Protein AF-A0A3D1CEM0-F1 (afdb_monomer_lite)

pLDDT: mean 71.44, std 11.58, range [39.0, 89.5]

Foldseek 3Di:
DFDWDADPPPRDIDGLQDQADPPPRHGRPPDDCVVVVVVVVVVVVVVVVVVVVVVVVVVVVVVVVVVVVVVVVVVVVVVVVVVVCVVVVHDDD

Radius of gyration: 33.13 Å; chains: 1; bounding box: 58×23×89 Å

Sequence (93 aa):
MAKLVKCRNCEYQVARTANNCVQCHTKNPGLTTTDHFINTLCFAALLLGLMLLYKISFNDQLIQIADVEAAGFEKQYQRQTLIENAEGGWVGQ

Structure (mmCIF, N/CA/C/O backbone):
data_AF-A0A3D1CEM0-F1
#
_entry.id   AF-A0A3D1CEM0-F1
#
loop_
_atom_site.group_PDB
_atom_site.id
_atom_site.type_symbol
_atom_site.label_atom_id
_atom_site.label_alt_id
_atom_site.label_comp_id
_atom_site.label_asym_id
_atom_site.label_entity_id
_atom_site.label_seq_id
_atom_site.pdbx_PDB_ins_code
_atom_site.Cartn_x
_atom_site.Cartn_y
_atom_site.Cartn_z
_atom_site.occupancy
_atom_site.B_iso_or_equiv
_atom_site.auth_seq_id
_atom_site.auth_comp_id
_atom_site.auth_asym_id
_atom_site.auth_atom_id
_atom_site.pdbx_PDB_model_num
ATOM 1 N N . MET A 1 1 ? 11.164 14.315 -12.091 1.00 44.22 1 MET A N 1
ATOM 2 C CA . MET A 1 1 ? 11.287 14.266 -13.567 1.00 44.22 1 MET A CA 1
ATOM 3 C C . MET A 1 1 ? 11.606 12.837 -13.981 1.00 44.22 1 MET A C 1
ATOM 5 O O . MET A 1 1 ? 12.598 12.294 -13.507 1.00 44.22 1 MET A O 1
ATOM 9 N N . ALA A 1 2 ? 10.751 12.196 -14.779 1.00 58.28 2 ALA A N 1
ATOM 10 C CA . ALA A 1 2 ? 10.989 10.826 -15.236 1.00 58.28 2 ALA A CA 1
ATOM 11 C C . ALA A 1 2 ? 12.147 10.805 -16.251 1.00 58.28 2 ALA A C 1
ATOM 13 O O . ALA A 1 2 ? 12.129 11.557 -17.221 1.00 58.28 2 ALA A O 1
ATOM 14 N N . LYS A 1 3 ? 13.169 9.970 -16.022 1.00 74.25 3 LYS A N 1
ATOM 15 C CA . LYS A 1 3 ? 14.286 9.806 -16.968 1.00 74.25 3 LYS A CA 1
ATOM 16 C C . LYS A 1 3 ? 13.800 9.015 -18.190 1.00 74.25 3 LYS A C 1
ATOM 18 O O . LYS A 1 3 ? 13.349 7.877 -18.040 1.00 74.25 3 LYS A O 1
ATOM 23 N N . LEU A 1 4 ? 13.891 9.617 -19.375 1.00 83.06 4 LEU A N 1
ATOM 24 C CA . LEU A 1 4 ? 13.576 8.983 -20.659 1.00 83.06 4 LEU A CA 1
ATOM 25 C C . LEU A 1 4 ? 14.824 8.299 -21.238 1.00 83.06 4 LEU A C 1
ATOM 27 O O . LEU A 1 4 ? 15.942 8.782 -21.061 1.00 83.06 4 LEU A O 1
ATOM 31 N N . VAL A 1 5 ? 14.634 7.175 -21.925 1.00 81.69 5 VAL A N 1
ATOM 32 C CA . VAL A 1 5 ? 15.672 6.408 -22.632 1.00 81.69 5 VAL A CA 1
ATOM 33 C C . VAL A 1 5 ? 15.211 6.113 -24.059 1.00 81.69 5 VAL A C 1
ATOM 35 O O . VAL A 1 5 ? 14.018 5.948 -24.304 1.00 81.69 5 VAL A O 1
ATOM 38 N N . LYS A 1 6 ? 16.139 6.044 -25.019 1.00 85.38 6 LYS A N 1
ATOM 39 C CA . LYS A 1 6 ? 15.815 5.660 -26.402 1.00 85.38 6 LYS A CA 1
ATOM 40 C C . LYS A 1 6 ? 15.744 4.141 -26.539 1.00 85.38 6 LYS A C 1
ATOM 42 O O . LYS A 1 6 ? 16.640 3.429 -26.087 1.00 85.38 6 LYS A O 1
ATOM 47 N N . CYS A 1 7 ? 14.699 3.645 -27.193 1.00 82.88 7 CYS A N 1
ATOM 48 C CA . CYS A 1 7 ? 14.599 2.244 -27.576 1.00 82.88 7 CYS A CA 1
ATOM 49 C C . CYS A 1 7 ? 15.670 1.912 -28.622 1.00 82.88 7 CYS A C 1
ATOM 51 O O . CYS A 1 7 ? 15.778 2.597 -29.631 1.00 82.88 7 CYS A O 1
ATOM 53 N N . ARG A 1 8 ? 16.432 0.833 -28.428 1.00 82.94 8 ARG A N 1
ATOM 54 C CA . ARG A 1 8 ? 17.497 0.440 -29.367 1.00 82.94 8 ARG A CA 1
ATOM 55 C C . ARG A 1 8 ? 16.975 -0.020 -30.735 1.00 82.94 8 ARG A C 1
ATOM 57 O O . ARG A 1 8 ? 17.718 0.026 -31.701 1.00 82.94 8 ARG A O 1
ATOM 64 N N . ASN A 1 9 ? 15.727 -0.486 -30.799 1.00 84.94 9 ASN A N 1
ATOM 65 C CA . ASN A 1 9 ? 15.169 -1.110 -31.999 1.00 84.94 9 ASN A CA 1
ATOM 66 C C . ASN A 1 9 ? 14.437 -0.110 -32.908 1.00 84.94 9 ASN A C 1
ATOM 68 O O . ASN A 1 9 ? 14.524 -0.200 -34.123 1.00 84.94 9 ASN A O 1
ATOM 72 N N . CYS A 1 10 ? 13.714 0.843 -32.313 1.00 88.12 10 CYS A N 1
ATOM 73 C CA . CYS A 1 10 ? 12.907 1.819 -33.051 1.00 88.12 10 CYS A CA 1
ATOM 74 C C . CYS A 1 10 ? 13.227 3.282 -32.699 1.00 88.12 10 CYS A C 1
ATOM 76 O O . CYS A 1 10 ? 12.466 4.172 -33.058 1.00 88.12 10 CYS A O 1
ATOM 78 N N . GLU A 1 11 ? 14.306 3.529 -31.943 1.00 88.50 11 GLU A N 1
ATOM 79 C CA . GLU A 1 11 ? 14.828 4.846 -31.514 1.00 88.50 11 GLU A CA 1
ATOM 80 C C . GLU A 1 11 ? 13.864 5.760 -30.737 1.00 88.50 11 GLU A C 1
ATOM 82 O O . GLU A 1 11 ? 14.246 6.837 -30.272 1.00 88.50 11 GLU A O 1
ATOM 87 N N . TYR A 1 12 ? 12.634 5.302 -30.519 1.00 87.06 12 TYR A N 1
ATOM 88 C CA . TYR A 1 12 ? 11.590 6.024 -29.814 1.00 87.06 12 TYR A CA 1
ATOM 89 C C . TYR A 1 12 ? 11.958 6.264 -28.344 1.00 87.06 12 TYR A C 1
ATOM 91 O O . TYR A 1 12 ? 12.510 5.382 -27.677 1.00 87.06 12 TYR A O 1
ATOM 99 N N . GLN A 1 13 ? 11.644 7.452 -27.824 1.00 86.25 13 GLN A N 1
ATOM 100 C CA . GLN A 1 13 ? 11.894 7.792 -26.423 1.00 86.25 13 GLN A CA 1
ATOM 101 C C . GLN A 1 13 ? 10.812 7.194 -25.525 1.00 86.25 13 GLN A C 1
ATOM 103 O O . GLN A 1 13 ? 9.625 7.461 -25.690 1.00 86.25 13 GLN A O 1
ATOM 108 N N . VAL A 1 14 ? 11.227 6.398 -24.547 1.00 85.00 14 VAL A N 1
ATOM 109 C CA . VAL A 1 14 ? 10.344 5.732 -23.587 1.00 85.00 14 VAL A CA 1
ATOM 110 C C . VAL A 1 14 ? 10.808 5.998 -22.163 1.00 85.00 14 VAL A C 1
ATOM 112 O O . VAL A 1 14 ? 11.979 6.282 -21.917 1.00 85.00 14 VAL A O 1
ATOM 115 N N . ALA A 1 15 ? 9.896 5.915 -21.196 1.00 82.19 15 ALA A N 1
ATOM 116 C CA . ALA A 1 15 ? 10.274 5.988 -19.790 1.00 82.19 15 ALA A CA 1
ATOM 117 C C . ALA A 1 15 ? 11.237 4.843 -19.444 1.00 82.19 15 ALA A C 1
ATOM 119 O O . ALA A 1 15 ? 11.012 3.702 -19.846 1.00 82.19 15 ALA A O 1
ATOM 120 N N . ARG A 1 16 ? 12.289 5.123 -18.663 1.00 76.19 16 ARG A N 1
ATOM 121 C CA . ARG A 1 16 ? 13.264 4.098 -18.243 1.00 76.19 16 ARG A CA 1
ATOM 122 C C . ARG A 1 16 ? 12.612 2.915 -17.518 1.00 76.19 16 ARG A C 1
ATOM 124 O O . ARG A 1 16 ? 13.130 1.809 -17.597 1.00 76.19 16 ARG A O 1
ATOM 131 N N . THR A 1 17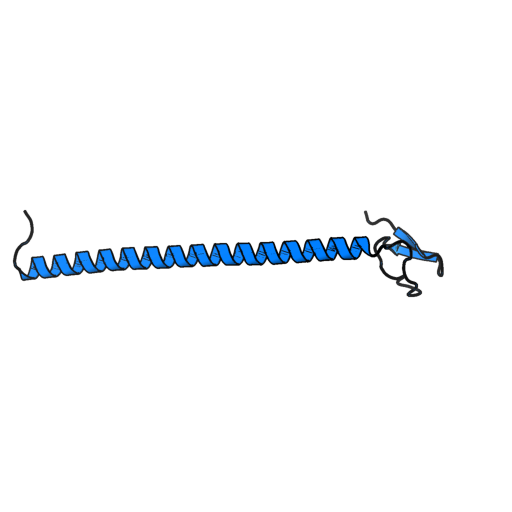 ? 11.487 3.159 -16.849 1.00 75.62 17 THR A N 1
ATOM 132 C CA . THR A 1 17 ? 10.692 2.172 -16.107 1.00 75.62 17 THR A CA 1
ATOM 133 C C . THR A 1 17 ? 9.688 1.400 -16.970 1.00 75.62 17 THR A C 1
ATOM 135 O O . THR A 1 17 ? 9.004 0.518 -16.461 1.00 75.62 17 THR A O 1
ATOM 138 N N . ALA A 1 18 ? 9.556 1.715 -18.263 1.00 76.50 18 ALA A N 1
ATOM 139 C CA . ALA A 1 18 ? 8.631 1.011 -19.142 1.00 76.50 18 ALA A CA 1
ATOM 140 C C . ALA A 1 18 ? 9.119 -0.423 -19.404 1.00 76.50 18 ALA A C 1
ATOM 142 O O . ALA A 1 18 ? 10.270 -0.631 -19.794 1.00 76.50 18 ALA A O 1
ATOM 143 N N . ASN A 1 19 ? 8.225 -1.405 -19.229 1.00 79.75 19 ASN A N 1
ATOM 144 C CA . ASN A 1 19 ? 8.501 -2.820 -19.508 1.00 79.75 19 ASN A CA 1
ATOM 145 C C . ASN A 1 19 ? 8.809 -3.063 -20.992 1.00 79.75 19 ASN A C 1
ATOM 147 O O . ASN A 1 19 ? 9.737 -3.799 -21.319 1.00 79.75 19 ASN A O 1
ATOM 151 N N . ASN A 1 20 ? 8.036 -2.431 -21.878 1.00 84.31 20 ASN A N 1
ATOM 152 C CA . ASN A 1 20 ? 8.133 -2.573 -23.327 1.00 84.31 20 ASN A CA 1
ATOM 153 C C . ASN A 1 20 ? 8.142 -1.191 -23.984 1.00 84.31 20 ASN A C 1
ATOM 155 O O . ASN A 1 20 ? 7.581 -0.231 -23.451 1.00 84.31 20 ASN A O 1
ATOM 159 N N . CYS A 1 21 ? 8.741 -1.097 -25.168 1.00 85.88 21 CYS A N 1
ATOM 160 C CA . CYS A 1 21 ? 8.633 0.101 -25.985 1.00 85.88 21 CYS A CA 1
ATOM 161 C C . CYS A 1 21 ? 7.187 0.297 -26.465 1.00 85.88 21 CYS A C 1
ATOM 163 O O . CYS A 1 21 ? 6.597 -0.637 -26.998 1.00 85.88 21 CYS A O 1
ATOM 165 N N . VAL A 1 22 ? 6.627 1.501 -26.330 1.00 85.69 22 VAL A N 1
ATOM 166 C CA . VAL A 1 22 ? 5.246 1.786 -26.766 1.00 85.69 22 VAL A CA 1
ATOM 167 C C . VAL A 1 22 ? 5.071 1.683 -28.285 1.00 85.69 22 VAL A C 1
ATOM 169 O O . VAL A 1 22 ? 4.002 1.310 -28.746 1.00 85.69 22 VAL A O 1
ATOM 172 N N . GLN A 1 23 ? 6.130 1.966 -29.050 1.00 86.81 23 GLN A N 1
ATOM 173 C CA . GLN A 1 23 ? 6.064 2.020 -30.511 1.00 86.81 23 GLN A CA 1
ATOM 174 C C . GLN A 1 23 ? 6.296 0.658 -31.173 1.00 86.81 23 GLN A C 1
ATOM 176 O O . GLN A 1 23 ? 5.637 0.318 -32.146 1.00 86.81 23 GLN A O 1
ATOM 181 N N . CYS A 1 24 ? 7.267 -0.111 -30.675 1.00 88.38 24 CYS A N 1
ATOM 182 C CA . CYS A 1 24 ? 7.697 -1.363 -31.306 1.00 88.38 24 CYS A CA 1
ATOM 183 C C . CYS A 1 24 ? 7.543 -2.596 -30.404 1.00 88.38 24 CYS A C 1
ATOM 185 O O . CYS A 1 24 ? 8.040 -3.667 -30.744 1.00 88.38 24 CYS A O 1
ATOM 187 N N . HIS A 1 25 ? 6.921 -2.444 -29.227 1.00 86.19 25 HIS A N 1
ATOM 188 C CA . HIS A 1 25 ? 6.669 -3.493 -28.226 1.00 86.19 25 HIS A CA 1
ATOM 189 C C . HIS A 1 25 ? 7.895 -4.314 -27.789 1.00 86.19 25 HIS A C 1
ATOM 191 O O . HIS A 1 25 ? 7.767 -5.292 -27.056 1.00 86.19 25 HIS A O 1
ATOM 197 N N . THR A 1 26 ? 9.103 -3.895 -28.176 1.00 84.38 26 THR A N 1
ATOM 198 C CA . THR A 1 26 ? 10.353 -4.554 -27.799 1.00 84.38 26 THR A CA 1
ATOM 199 C C . THR A 1 26 ? 10.571 -4.424 -26.294 1.00 84.38 26 THR A C 1
ATOM 201 O O . THR A 1 26 ? 10.442 -3.329 -25.737 1.00 84.38 26 THR A O 1
ATOM 204 N N . LYS A 1 27 ? 10.905 -5.541 -25.642 1.00 79.88 27 LYS A N 1
ATOM 205 C CA . LYS A 1 27 ? 11.125 -5.612 -24.194 1.00 79.88 27 LYS A CA 1
ATOM 206 C C . LYS A 1 27 ? 12.333 -4.772 -23.782 1.00 79.88 27 LYS A C 1
ATOM 208 O O . LYS A 1 27 ? 13.361 -4.784 -24.458 1.00 79.88 27 LYS A O 1
ATOM 213 N N . ASN A 1 28 ? 12.214 -4.049 -22.673 1.00 78.00 28 ASN A N 1
ATOM 214 C CA . ASN A 1 28 ? 13.295 -3.246 -22.117 1.00 78.00 28 ASN A CA 1
ATOM 215 C C . ASN A 1 28 ? 14.338 -4.165 -21.449 1.00 78.00 28 ASN A C 1
ATOM 217 O O . ASN A 1 28 ? 14.024 -4.798 -20.441 1.00 78.00 28 ASN A O 1
ATOM 221 N N . PRO A 1 29 ? 15.574 -4.250 -21.978 1.00 69.44 29 PRO A N 1
ATOM 222 C CA . PRO A 1 29 ? 16.598 -5.147 -21.445 1.00 69.44 29 PRO A CA 1
ATOM 223 C C . PRO A 1 29 ? 17.197 -4.655 -20.120 1.00 69.44 29 PRO A C 1
ATOM 225 O O . PRO A 1 29 ? 17.851 -5.425 -19.427 1.00 69.44 29 PRO A O 1
ATOM 228 N N . GLY A 1 30 ? 17.003 -3.375 -19.778 1.00 66.62 30 GLY A N 1
ATOM 229 C CA . GLY A 1 30 ? 17.531 -2.764 -18.559 1.00 66.62 30 GLY A CA 1
ATOM 230 C C . GLY A 1 30 ? 16.593 -2.846 -17.356 1.00 66.62 30 GLY A C 1
ATOM 231 O O . GLY A 1 30 ? 16.987 -2.411 -16.278 1.00 66.62 30 GLY A O 1
ATOM 232 N N . LEU A 1 31 ? 15.373 -3.367 -17.532 1.00 66.75 31 LEU A N 1
ATOM 233 C CA . LEU A 1 31 ? 14.445 -3.604 -16.432 1.00 66.75 31 LEU A CA 1
ATOM 234 C C . LEU A 1 31 ? 14.719 -4.997 -15.860 1.00 66.75 31 LEU A C 1
ATOM 236 O O . LEU A 1 31 ? 14.320 -6.014 -16.433 1.00 66.75 31 LEU A O 1
ATOM 240 N N . THR A 1 32 ? 15.462 -5.053 -14.760 1.00 61.50 32 THR A N 1
ATOM 241 C CA . THR A 1 32 ? 15.733 -6.314 -14.071 1.00 61.50 32 THR A CA 1
ATOM 242 C C . THR A 1 32 ? 14.486 -6.759 -13.308 1.00 61.50 32 THR A C 1
ATOM 244 O O . THR A 1 32 ? 13.710 -5.955 -12.794 1.00 61.50 32 THR A O 1
ATOM 247 N N . THR A 1 33 ? 14.279 -8.073 -13.217 1.00 60.62 33 THR A N 1
ATOM 248 C CA . THR A 1 33 ? 13.193 -8.704 -12.441 1.00 60.62 33 THR A CA 1
ATOM 249 C C . THR A 1 33 ? 13.148 -8.247 -10.978 1.00 60.62 33 THR A C 1
ATOM 251 O O . THR A 1 33 ? 12.106 -8.343 -10.333 1.00 60.62 33 THR A O 1
ATOM 254 N N . THR A 1 34 ? 14.254 -7.700 -10.475 1.00 59.97 34 THR A N 1
ATOM 255 C CA . THR A 1 34 ? 14.405 -7.116 -9.144 1.00 59.97 34 THR A CA 1
ATOM 256 C C . THR A 1 34 ? 13.466 -5.934 -8.892 1.00 59.97 34 THR A C 1
ATOM 258 O O . THR A 1 34 ? 12.910 -5.848 -7.803 1.00 59.97 34 THR A O 1
ATOM 261 N N . ASP A 1 35 ? 13.211 -5.070 -9.882 1.00 63.41 35 ASP A N 1
ATOM 262 C CA . ASP A 1 35 ? 12.289 -3.931 -9.718 1.00 63.41 35 ASP A CA 1
ATOM 263 C C . ASP A 1 35 ? 10.836 -4.401 -9.533 1.00 63.41 35 ASP A C 1
ATOM 265 O O . ASP A 1 35 ? 10.090 -3.875 -8.704 1.00 63.41 35 ASP A O 1
ATOM 269 N N . HIS A 1 36 ? 10.441 -5.453 -10.260 1.00 63.81 36 HIS A N 1
ATOM 270 C CA . HIS A 1 36 ? 9.135 -6.099 -10.078 1.00 63.81 36 HIS A CA 1
ATOM 271 C C . HIS A 1 36 ? 9.028 -6.794 -8.723 1.00 63.81 36 HIS A C 1
ATOM 273 O O . HIS A 1 36 ? 7.985 -6.723 -8.074 1.00 63.81 36 HIS A O 1
ATOM 279 N N . PHE A 1 37 ? 10.108 -7.426 -8.267 1.00 69.31 37 PHE A N 1
ATOM 280 C CA . PHE A 1 37 ? 10.148 -8.088 -6.968 1.00 69.31 37 PHE A CA 1
ATOM 281 C C . PHE A 1 37 ? 10.020 -7.088 -5.809 1.00 69.31 37 PHE A C 1
ATOM 283 O O . PHE A 1 37 ? 9.220 -7.307 -4.902 1.00 69.31 37 PHE A O 1
ATOM 290 N N . ILE A 1 38 ? 10.726 -5.954 -5.878 1.00 75.25 38 ILE A N 1
ATOM 291 C CA . ILE A 1 38 ? 10.637 -4.874 -4.882 1.00 75.25 38 ILE A CA 1
ATOM 292 C C . ILE A 1 38 ? 9.224 -4.291 -4.843 1.00 75.25 38 ILE A C 1
ATOM 294 O O . ILE A 1 38 ? 8.643 -4.178 -3.765 1.00 75.25 38 ILE A O 1
ATOM 298 N N . ASN A 1 39 ? 8.634 -3.983 -6.003 1.00 74.69 39 ASN A N 1
ATOM 299 C CA . ASN A 1 39 ? 7.259 -3.486 -6.049 1.00 74.69 39 ASN A CA 1
ATOM 300 C C . ASN A 1 39 ? 6.277 -4.501 -5.452 1.00 74.69 39 ASN A C 1
ATOM 302 O O . ASN A 1 39 ? 5.416 -4.122 -4.662 1.00 74.69 39 ASN A O 1
ATOM 306 N N . THR A 1 40 ? 6.434 -5.790 -5.765 1.00 78.44 40 THR A N 1
ATOM 307 C CA . THR A 1 40 ? 5.572 -6.855 -5.228 1.00 78.44 40 THR A CA 1
ATOM 308 C C . THR A 1 40 ? 5.683 -6.959 -3.706 1.00 78.44 40 THR A C 1
ATOM 310 O O . THR A 1 40 ? 4.663 -7.031 -3.022 1.00 78.44 40 THR A O 1
ATOM 313 N N . LEU A 1 41 ? 6.901 -6.901 -3.158 1.00 80.50 41 LEU A N 1
ATOM 314 C CA . LEU A 1 41 ? 7.128 -6.881 -1.710 1.00 80.50 41 LEU A CA 1
ATOM 315 C C . LEU A 1 41 ? 6.515 -5.641 -1.046 1.00 80.50 41 LEU A C 1
ATOM 317 O O . LEU A 1 41 ? 5.887 -5.766 0.003 1.00 80.50 41 LEU A O 1
ATOM 321 N N . CYS A 1 42 ? 6.634 -4.462 -1.665 1.00 83.38 42 CYS A N 1
ATOM 322 C CA . CYS A 1 42 ? 5.997 -3.240 -1.172 1.00 83.38 42 CYS A CA 1
ATOM 323 C C . CYS A 1 42 ? 4.467 -3.353 -1.144 1.00 83.38 42 CYS A C 1
ATOM 325 O O . CYS A 1 42 ? 3.855 -2.987 -0.140 1.00 83.38 42 CYS A O 1
ATOM 327 N N . PHE A 1 43 ? 3.843 -3.884 -2.200 1.00 84.69 43 PHE A N 1
ATOM 328 C CA . PHE A 1 43 ? 2.394 -4.108 -2.224 1.00 84.69 43 PHE A CA 1
ATOM 329 C C . PHE A 1 43 ? 1.954 -5.120 -1.162 1.00 84.69 43 PHE A C 1
ATOM 331 O O . PHE A 1 43 ? 0.969 -4.880 -0.466 1.00 84.69 43 PHE A O 1
ATOM 338 N N . ALA A 1 44 ? 2.700 -6.214 -0.985 1.00 85.56 44 ALA A N 1
ATOM 339 C CA . ALA A 1 44 ? 2.418 -7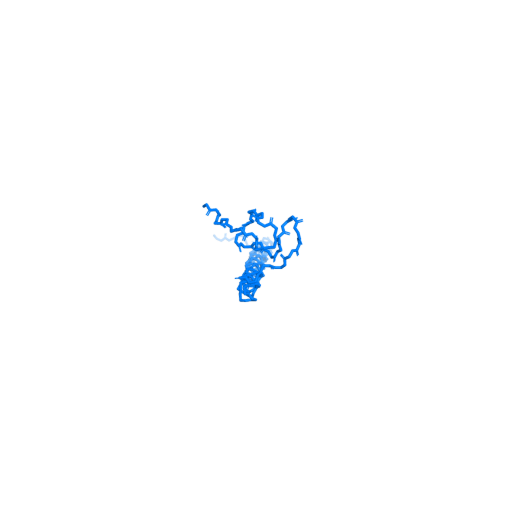.202 0.053 1.00 85.56 44 ALA A CA 1
ATOM 340 C C . ALA A 1 44 ? 2.517 -6.599 1.466 1.00 85.56 44 ALA A C 1
ATOM 342 O O . ALA A 1 44 ? 1.629 -6.815 2.290 1.00 85.56 44 ALA A O 1
ATOM 343 N N . ALA A 1 45 ? 3.549 -5.793 1.735 1.00 87.06 45 ALA A N 1
ATOM 344 C CA . ALA A 1 45 ? 3.719 -5.109 3.016 1.00 87.06 45 ALA A CA 1
ATOM 345 C C . ALA A 1 45 ? 2.585 -4.108 3.298 1.00 87.06 45 ALA A C 1
ATOM 347 O O . ALA A 1 45 ? 2.069 -4.063 4.413 1.00 87.06 45 ALA A O 1
ATOM 348 N N . LEU A 1 46 ? 2.152 -3.349 2.284 1.00 89.50 46 LEU A N 1
ATOM 349 C CA . LEU A 1 46 ? 1.008 -2.438 2.390 1.00 89.50 46 LEU A CA 1
ATOM 350 C C . LEU A 1 46 ? -0.294 -3.179 2.708 1.00 89.50 46 LEU A C 1
ATOM 352 O O . LEU A 1 46 ? -1.034 -2.755 3.593 1.00 89.50 46 LEU A O 1
ATOM 356 N N . LEU A 1 47 ? -0.562 -4.296 2.027 1.00 88.06 47 LEU A N 1
ATOM 357 C CA . LEU A 1 47 ? -1.752 -5.111 2.277 1.00 88.06 47 LEU A CA 1
ATOM 358 C C . LEU A 1 47 ? -1.756 -5.694 3.694 1.00 88.06 47 LEU A C 1
ATOM 360 O O . LEU A 1 47 ? -2.776 -5.622 4.375 1.00 88.06 47 LEU A O 1
ATOM 364 N N . LEU A 1 48 ? -0.617 -6.212 4.163 1.00 85.94 48 LEU A N 1
ATOM 365 C CA . LEU A 1 48 ? -0.477 -6.696 5.539 1.00 85.94 48 LEU A CA 1
ATOM 366 C C . LEU A 1 48 ? -0.677 -5.570 6.560 1.00 85.94 48 LEU A C 1
ATOM 368 O O . LEU A 1 48 ? -1.384 -5.764 7.548 1.00 85.94 48 LEU A O 1
ATOM 372 N N . GLY A 1 49 ? -0.115 -4.385 6.307 1.00 87.75 49 GLY A N 1
ATOM 373 C CA . GLY A 1 49 ? -0.318 -3.206 7.148 1.00 87.75 49 GLY A CA 1
ATOM 374 C C . GLY A 1 49 ? -1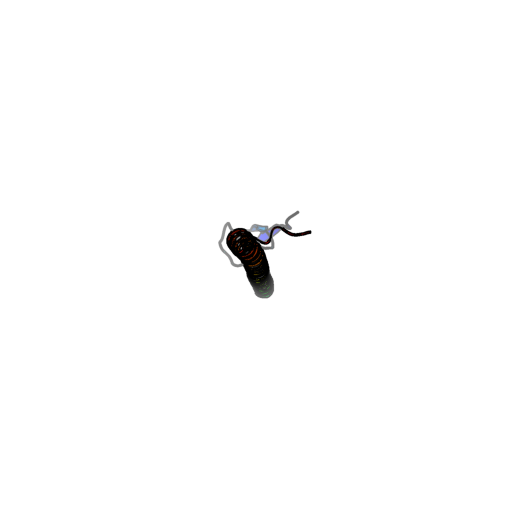.790 -2.800 7.239 1.00 87.75 49 GLY A C 1
ATOM 375 O O . GLY A 1 49 ? -2.300 -2.582 8.335 1.00 87.75 49 GLY A O 1
ATOM 376 N N . LEU A 1 50 ? -2.502 -2.775 6.108 1.00 85.19 50 LEU A N 1
ATOM 377 C CA . LEU A 1 50 ? -3.939 -2.497 6.071 1.00 85.19 50 LEU A CA 1
ATOM 378 C C . LEU A 1 50 ? -4.741 -3.548 6.847 1.00 85.19 50 LEU A C 1
ATOM 380 O O . LEU A 1 50 ? -5.579 -3.177 7.661 1.00 85.19 50 LEU A O 1
ATOM 384 N N . MET A 1 51 ? -4.466 -4.843 6.658 1.00 78.00 51 MET A N 1
ATOM 385 C CA . MET A 1 51 ? -5.143 -5.909 7.410 1.00 78.00 51 MET A CA 1
ATOM 386 C C . MET A 1 51 ? -4.916 -5.785 8.921 1.00 78.00 51 MET A C 1
ATOM 388 O O . MET A 1 51 ? -5.851 -5.975 9.697 1.00 78.00 51 MET A O 1
ATOM 392 N N . LEU A 1 52 ? -3.694 -5.449 9.348 1.00 78.00 52 LEU A N 1
ATOM 393 C CA . LEU A 1 52 ? -3.374 -5.236 10.761 1.00 78.00 52 LEU A CA 1
ATOM 394 C C . LEU A 1 52 ? -4.110 -4.023 11.333 1.00 78.00 52 LEU A C 1
ATOM 396 O O . LEU A 1 52 ? -4.690 -4.134 12.408 1.00 78.00 52 LEU A O 1
ATOM 400 N N . LEU A 1 53 ? -4.149 -2.901 10.609 1.00 75.06 53 LEU A N 1
ATOM 401 C CA . LEU A 1 53 ? -4.910 -1.715 11.014 1.00 75.06 53 LEU A CA 1
ATOM 402 C C . LEU A 1 53 ? -6.408 -2.015 11.130 1.00 75.06 53 LEU A C 1
ATOM 404 O O . LEU A 1 53 ? -7.033 -1.633 12.116 1.00 75.06 53 LEU A O 1
ATOM 408 N N . TYR A 1 54 ? -6.970 -2.755 10.171 1.00 71.12 54 TYR A N 1
ATOM 409 C CA . TYR A 1 54 ? -8.356 -3.219 10.242 1.00 71.12 54 TYR A CA 1
ATOM 410 C C . TYR A 1 54 ? -8.594 -4.109 11.462 1.00 71.12 54 TYR A C 1
ATOM 412 O O . TYR A 1 54 ? -9.593 -3.936 12.154 1.00 71.12 54 TYR A O 1
ATOM 420 N N . LYS A 1 55 ? -7.670 -5.027 11.768 1.00 67.00 55 LYS A N 1
ATOM 421 C CA . LYS A 1 55 ? -7.774 -5.891 12.948 1.00 67.00 55 LYS A CA 1
ATOM 422 C C . LYS A 1 55 ? -7.716 -5.088 14.249 1.00 67.00 55 LYS A C 1
ATOM 424 O O . LYS A 1 55 ? -8.496 -5.374 15.148 1.00 67.00 55 LYS A O 1
ATOM 429 N N . ILE A 1 56 ? -6.835 -4.088 14.338 1.00 62.47 56 ILE A N 1
ATOM 430 C CA . ILE A 1 56 ? -6.741 -3.179 15.493 1.00 62.47 56 ILE A CA 1
ATOM 431 C C . ILE A 1 56 ? -8.053 -2.406 15.657 1.00 62.47 56 ILE A C 1
ATOM 433 O O . ILE A 1 56 ? -8.637 -2.438 16.733 1.00 62.47 56 ILE A O 1
ATOM 437 N N . SER A 1 57 ? -8.574 -1.817 14.576 1.00 62.28 57 SER A N 1
ATOM 438 C CA . SER A 1 57 ? -9.851 -1.095 14.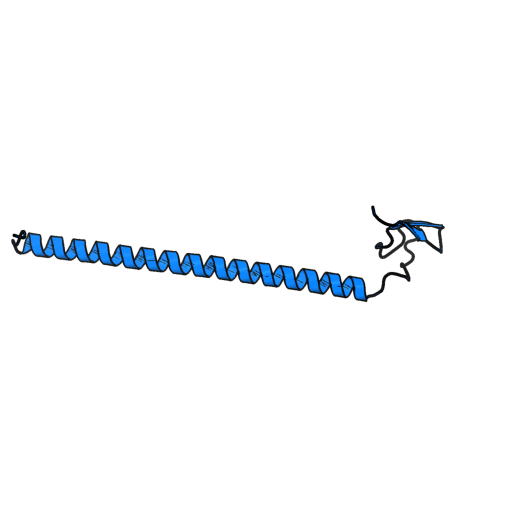600 1.00 62.28 57 SER A CA 1
ATOM 439 C C . SER A 1 57 ? -11.022 -1.980 15.033 1.00 62.28 57 SER A C 1
ATOM 441 O O . SER A 1 57 ? -11.906 -1.511 15.743 1.00 62.28 57 SER A O 1
ATOM 443 N N . PHE A 1 58 ? -11.048 -3.246 14.612 1.00 59.34 58 PHE A N 1
ATOM 444 C CA . PHE A 1 58 ? -12.097 -4.187 15.008 1.00 59.34 58 PHE A CA 1
ATOM 445 C C . PHE A 1 58 ? -11.981 -4.576 16.487 1.00 59.34 58 PHE A C 1
ATOM 447 O O . PHE A 1 58 ? -12.988 -4.722 17.175 1.00 59.34 58 PHE A O 1
ATOM 454 N N . ASN A 1 59 ? -10.751 -4.715 16.987 1.00 59.88 59 ASN A N 1
ATOM 455 C CA . ASN A 1 59 ? -10.490 -5.011 18.393 1.00 59.88 59 ASN A CA 1
ATOM 456 C C . ASN A 1 59 ? -10.892 -3.839 19.299 1.00 59.88 59 ASN A C 1
ATOM 458 O O . ASN A 1 59 ? -11.534 -4.061 20.319 1.00 59.88 59 ASN A O 1
ATOM 462 N N . ASP A 1 60 ? -10.584 -2.601 18.902 1.00 60.75 60 ASP A N 1
ATOM 463 C CA . ASP A 1 60 ? -11.006 -1.402 19.636 1.00 60.75 60 ASP A CA 1
ATOM 464 C C . ASP A 1 60 ? -12.534 -1.264 19.666 1.00 60.75 60 ASP A C 1
ATOM 466 O O . ASP A 1 60 ? -13.107 -0.930 20.702 1.00 60.75 60 ASP A O 1
ATOM 470 N N . GLN A 1 61 ? -13.216 -1.582 18.560 1.00 59.31 61 GLN A N 1
ATOM 471 C CA . GLN A 1 61 ? -14.682 -1.611 18.522 1.00 59.31 61 GLN A CA 1
ATOM 472 C C . GLN A 1 61 ? -15.268 -2.682 19.452 1.00 59.31 61 GLN A C 1
ATOM 474 O O . GLN A 1 61 ? -16.246 -2.413 20.144 1.00 59.31 61 GLN A O 1
ATOM 479 N N . LEU A 1 62 ? -14.668 -3.875 19.509 1.00 58.72 62 LEU A N 1
ATOM 480 C CA . LEU A 1 62 ? -15.078 -4.937 20.434 1.00 58.72 62 LEU A CA 1
ATOM 481 C C . LEU A 1 62 ? -14.894 -4.531 21.903 1.00 58.72 62 LEU A C 1
ATOM 483 O O . LEU A 1 62 ? -15.781 -4.792 22.712 1.00 58.72 62 LEU A O 1
ATOM 487 N N . ILE A 1 63 ? -13.785 -3.863 22.236 1.00 60.62 63 ILE A N 1
ATOM 488 C CA . ILE A 1 63 ? -13.535 -3.339 23.588 1.00 60.62 63 ILE A CA 1
ATOM 489 C C . ILE A 1 63 ? -14.587 -2.286 23.953 1.00 60.62 63 ILE A C 1
ATOM 491 O O . ILE A 1 63 ? -15.184 -2.368 25.021 1.00 60.62 63 ILE A O 1
ATOM 495 N N . GLN A 1 64 ? -14.889 -1.351 23.047 1.00 58.22 64 GLN A N 1
ATOM 496 C CA . GLN A 1 64 ? -15.923 -0.339 23.288 1.00 58.22 64 GLN A CA 1
ATOM 497 C C . GLN A 1 64 ? -17.315 -0.946 23.500 1.00 58.22 64 GLN A C 1
ATOM 499 O O . GLN A 1 64 ? -18.061 -0.466 24.350 1.00 58.22 64 GLN A O 1
ATOM 504 N N . ILE A 1 65 ? -17.679 -1.993 22.754 1.00 60.97 65 ILE A N 1
ATOM 505 C CA . ILE A 1 65 ? -18.967 -2.680 22.938 1.00 60.97 65 ILE A CA 1
ATOM 506 C C . ILE A 1 65 ? -19.015 -3.371 24.307 1.00 60.97 65 ILE A C 1
ATOM 508 O O . ILE A 1 65 ? -20.007 -3.226 25.018 1.00 60.97 65 ILE A O 1
ATOM 512 N N . ALA A 1 66 ? -17.939 -4.057 24.703 1.00 58.75 66 ALA A N 1
ATOM 513 C CA . ALA A 1 66 ? -17.853 -4.713 26.006 1.00 58.75 66 ALA A CA 1
ATOM 514 C C . ALA A 1 66 ? -17.945 -3.710 27.173 1.00 58.75 66 ALA A C 1
ATOM 516 O O . ALA A 1 66 ? -18.666 -3.960 28.140 1.00 58.75 66 ALA A O 1
ATOM 517 N N . ASP A 1 67 ? -17.289 -2.552 27.061 1.00 57.81 67 ASP A N 1
ATOM 518 C CA . ASP A 1 67 ? -17.361 -1.488 28.071 1.00 57.81 67 ASP A CA 1
ATOM 519 C C . ASP A 1 67 ? -18.773 -0.881 28.171 1.00 57.81 67 ASP A C 1
ATOM 521 O O . ASP A 1 67 ? -19.262 -0.597 29.268 1.00 57.81 67 ASP A O 1
ATOM 525 N N . VAL A 1 68 ? -19.468 -0.714 27.039 1.00 59.88 68 VAL A N 1
ATOM 526 C CA . VAL A 1 68 ? -20.857 -0.222 27.014 1.00 59.88 68 VAL A CA 1
ATOM 527 C C . VAL A 1 68 ? -21.825 -1.244 27.617 1.00 59.88 68 VAL A C 1
ATOM 529 O O . VAL A 1 68 ? -22.723 -0.853 28.366 1.00 59.88 68 VAL A O 1
ATOM 532 N N . GLU A 1 69 ? -21.650 -2.539 27.340 1.00 59.34 69 GLU A N 1
ATOM 533 C CA . GLU A 1 69 ? -22.464 -3.600 27.946 1.00 59.34 69 GLU A CA 1
ATOM 534 C C . GLU A 1 69 ? -22.242 -3.693 29.460 1.00 59.34 69 GLU A C 1
ATOM 536 O O . GLU A 1 69 ? -23.218 -3.754 30.211 1.00 59.34 69 GLU A O 1
ATOM 541 N N . ALA A 1 70 ? -20.993 -3.613 29.930 1.00 63.59 70 ALA A N 1
ATOM 542 C CA . ALA A 1 70 ? -20.675 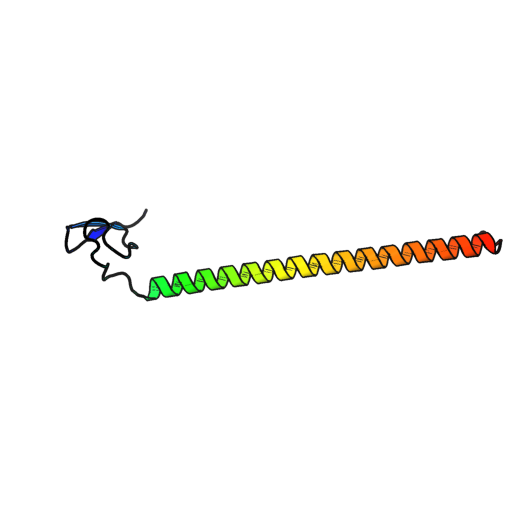-3.606 31.358 1.00 63.59 70 ALA A CA 1
ATOM 543 C C . ALA A 1 70 ? -21.306 -2.404 32.086 1.00 63.59 70 ALA A C 1
ATOM 545 O O . ALA A 1 70 ? -21.962 -2.573 33.116 1.00 63.59 70 ALA A O 1
ATOM 546 N N . ALA A 1 71 ? -21.206 -1.201 31.509 1.00 63.50 71 ALA A N 1
ATOM 547 C CA . ALA A 1 71 ? -21.847 -0.004 32.054 1.00 63.50 71 ALA A CA 1
ATOM 548 C C . ALA A 1 71 ? -23.388 -0.079 32.011 1.00 63.50 71 ALA A C 1
ATOM 550 O O . ALA A 1 71 ? -24.076 0.486 32.868 1.00 63.50 71 ALA A O 1
ATOM 551 N N . GLY A 1 72 ? -23.951 -0.768 31.013 1.00 64.44 72 GLY A N 1
ATOM 552 C CA . GLY A 1 72 ? -25.383 -1.050 30.914 1.00 64.44 72 GLY A CA 1
ATOM 553 C C . GLY A 1 72 ? -25.872 -1.993 32.015 1.00 64.44 72 GLY A C 1
ATOM 554 O O . GLY A 1 72 ? -26.893 -1.712 32.650 1.00 64.44 72 GLY A O 1
ATOM 555 N N . PHE A 1 73 ? -25.112 -3.057 32.288 1.00 61.94 73 PHE A N 1
ATOM 556 C CA . PHE A 1 73 ? -25.374 -4.000 33.377 1.00 61.94 73 PHE A CA 1
ATOM 557 C C . PHE A 1 73 ? -25.344 -3.319 34.747 1.00 61.94 73 PHE A C 1
ATOM 559 O O . PHE A 1 73 ? -26.253 -3.515 35.551 1.00 61.94 73 PHE A O 1
ATOM 566 N N . GLU A 1 74 ? -24.351 -2.468 35.002 1.00 67.75 74 GLU A N 1
ATOM 567 C CA . GLU A 1 74 ? -24.208 -1.773 36.284 1.00 67.75 74 GLU A CA 1
ATOM 568 C C . GLU A 1 74 ? -25.374 -0.802 36.549 1.00 67.75 74 GLU A C 1
ATOM 570 O O . GLU A 1 74 ? -25.921 -0.751 37.654 1.00 67.75 74 GLU A O 1
ATOM 575 N N . LYS A 1 75 ? -25.850 -0.104 35.507 1.00 64.81 75 LYS A N 1
ATOM 576 C CA . LYS A 1 75 ? -27.045 0.753 35.590 1.00 64.81 75 LYS A CA 1
ATOM 577 C C . LYS A 1 75 ? -28.334 -0.038 35.800 1.00 64.81 75 LYS A C 1
ATOM 579 O O . LYS A 1 75 ? -29.200 0.412 36.551 1.00 64.81 75 LYS A O 1
ATOM 584 N N . GLN A 1 76 ? -28.492 -1.188 35.141 1.00 65.88 76 GLN A N 1
ATOM 585 C CA . GLN A 1 76 ? -29.652 -2.057 35.366 1.00 65.88 76 GLN A CA 1
ATOM 586 C C . GLN A 1 76 ? -29.663 -2.622 36.786 1.00 65.88 76 GLN A C 1
ATOM 588 O O . GLN A 1 76 ? -30.713 -2.593 37.426 1.00 65.88 76 GLN A O 1
ATOM 593 N N . TYR A 1 77 ? -28.505 -3.050 37.291 1.00 62.56 77 TYR A N 1
ATOM 594 C CA . TYR A 1 77 ? -28.351 -3.545 38.655 1.00 62.56 77 TYR A CA 1
ATOM 595 C C . TYR A 1 77 ? -28.700 -2.466 39.685 1.00 62.56 77 TYR A C 1
ATOM 597 O O . TYR A 1 77 ? -29.593 -2.677 40.499 1.00 62.56 77 TYR A O 1
ATOM 605 N N . GLN A 1 78 ? -28.114 -1.265 39.583 1.00 65.19 78 GLN A N 1
ATOM 606 C CA . GLN A 1 78 ? -28.467 -0.143 40.465 1.00 65.19 78 GLN A CA 1
ATOM 607 C C . GLN A 1 78 ? -29.964 0.178 40.431 1.00 65.19 78 GLN A C 1
ATOM 609 O O . GLN A 1 78 ? -30.566 0.457 41.467 1.00 65.19 78 GLN A O 1
ATOM 614 N N . ARG A 1 79 ? -30.588 0.124 39.248 1.00 66.06 79 ARG A N 1
ATOM 615 C CA . ARG A 1 79 ? -32.023 0.379 39.107 1.00 66.06 79 ARG A CA 1
ATOM 616 C C . ARG A 1 79 ? -32.869 -0.710 39.765 1.00 66.06 79 ARG A C 1
ATOM 618 O O . ARG A 1 79 ? -33.863 -0.367 40.394 1.00 66.06 79 ARG A O 1
ATOM 625 N N . GLN A 1 80 ? -32.487 -1.982 39.653 1.00 68.69 80 GLN A N 1
ATOM 626 C CA . GLN A 1 80 ? -33.159 -3.076 40.360 1.00 68.69 80 GLN A CA 1
ATOM 627 C C . GLN A 1 80 ? -33.024 -2.932 41.873 1.00 68.69 80 GLN A C 1
ATOM 629 O O . GLN A 1 80 ? -34.035 -2.977 42.560 1.00 68.69 80 GLN A O 1
ATOM 634 N N . THR A 1 81 ? -31.826 -2.647 42.384 1.00 68.19 81 THR A N 1
ATOM 635 C CA . THR A 1 81 ? -31.618 -2.450 43.824 1.00 68.19 81 THR A CA 1
ATOM 636 C C . THR A 1 81 ? -32.422 -1.261 44.358 1.00 68.19 81 THR A C 1
ATOM 638 O O . THR A 1 81 ? -32.979 -1.327 45.447 1.00 68.19 81 THR A O 1
ATOM 641 N N . LEU A 1 82 ? -32.535 -0.169 43.592 1.00 67.38 82 LEU A N 1
ATOM 642 C CA . LEU A 1 82 ? -33.379 0.976 43.956 1.00 67.38 82 LEU A CA 1
ATOM 643 C C . LEU A 1 82 ? -34.873 0.627 43.979 1.00 67.38 82 LEU A C 1
ATOM 645 O O . LEU A 1 82 ? -35.583 1.109 44.858 1.00 67.38 82 LEU A O 1
ATOM 649 N N . ILE A 1 83 ? -35.348 -0.192 43.037 1.00 72.81 83 ILE A N 1
ATOM 650 C CA . ILE A 1 83 ? -36.739 -0.666 43.011 1.00 72.81 83 ILE A CA 1
ATOM 651 C C . ILE A 1 83 ? -37.001 -1.598 44.198 1.00 72.81 83 ILE A C 1
ATOM 653 O O . ILE A 1 83 ? -37.970 -1.384 44.916 1.00 72.81 83 ILE A O 1
ATOM 657 N N . GLU A 1 84 ? -36.116 -2.558 44.466 1.00 67.69 84 GLU A N 1
ATOM 658 C CA . GLU A 1 84 ? -36.237 -3.471 45.611 1.00 67.69 84 GLU A CA 1
ATOM 659 C C . GLU A 1 84 ? -36.211 -2.719 46.950 1.00 67.69 84 GLU A C 1
ATOM 661 O O . GLU A 1 84 ? -37.022 -2.991 47.834 1.00 67.69 84 GLU A O 1
ATOM 666 N N . ASN A 1 85 ? -35.341 -1.715 47.092 1.00 64.38 85 ASN A N 1
ATOM 667 C CA . ASN A 1 85 ? -35.299 -0.869 48.286 1.00 64.38 85 ASN A CA 1
ATOM 668 C C . ASN A 1 85 ? -36.571 -0.012 48.437 1.00 64.38 85 ASN A C 1
ATOM 670 O O . ASN A 1 85 ? -37.066 0.164 49.552 1.00 64.38 85 ASN A O 1
ATOM 674 N N . ALA A 1 86 ? -37.126 0.488 47.326 1.00 60.47 86 ALA A N 1
ATOM 675 C CA . ALA A 1 86 ? -38.383 1.232 47.324 1.00 60.47 86 ALA A CA 1
ATOM 676 C C . ALA A 1 86 ? -39.593 0.341 47.664 1.00 60.47 86 ALA A C 1
ATOM 678 O O . ALA A 1 86 ? -40.468 0.768 48.416 1.00 60.47 86 ALA A O 1
ATOM 679 N N . GLU A 1 87 ? -39.631 -0.898 47.168 1.00 64.12 87 GLU A N 1
ATOM 680 C CA . GLU A 1 87 ? -40.673 -1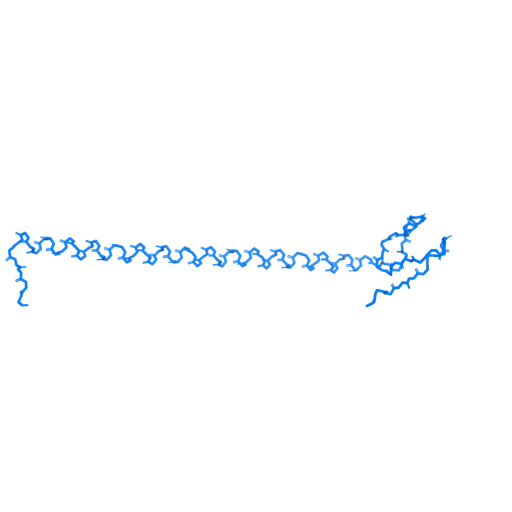.886 47.485 1.00 64.12 87 GLU A CA 1
ATOM 681 C C . GLU A 1 87 ? -40.566 -2.400 48.930 1.00 64.12 87 GLU A C 1
ATOM 683 O O . GLU A 1 87 ? -41.583 -2.632 49.582 1.00 64.12 87 GLU A O 1
ATOM 688 N N . GLY A 1 88 ? -39.348 -2.502 49.469 1.00 63.88 88 GLY A N 1
ATOM 689 C CA . GLY A 1 88 ? -39.085 -2.846 50.868 1.00 63.88 88 GLY A CA 1
ATOM 690 C C . GLY A 1 88 ? -39.368 -1.722 51.873 1.00 63.88 88 GLY A C 1
ATOM 691 O O . GLY A 1 88 ? -39.256 -1.953 53.076 1.00 63.88 88 GLY A O 1
ATOM 692 N N . GLY A 1 89 ? -39.723 -0.515 51.413 1.00 55.12 89 GLY A N 1
ATOM 693 C CA . GLY A 1 89 ? -40.030 0.637 52.269 1.00 55.12 89 GLY A CA 1
ATOM 694 C C . GLY A 1 89 ? -38.812 1.325 52.897 1.00 55.12 89 GLY A C 1
ATOM 695 O O . GLY A 1 89 ? -38.979 2.177 53.769 1.00 55.12 89 GLY A O 1
ATOM 696 N N . TRP A 1 90 ? -37.594 0.996 52.459 1.00 60.19 90 TRP A N 1
ATOM 697 C CA . TRP A 1 90 ? -36.363 1.610 52.953 1.00 60.19 90 TRP A CA 1
ATOM 698 C C . TRP A 1 90 ? -35.881 2.660 51.955 1.00 60.19 90 TRP A C 1
ATOM 700 O O . TRP A 1 90 ? -35.116 2.384 51.033 1.00 60.19 90 TRP A O 1
ATOM 710 N N . VAL A 1 91 ? -36.332 3.896 52.153 1.00 51.88 91 VAL A N 1
ATOM 711 C CA . VAL A 1 91 ? -35.690 5.070 51.556 1.00 51.88 91 VAL A CA 1
ATOM 712 C C . VAL A 1 91 ? -34.569 5.478 52.513 1.00 51.88 91 VAL A C 1
ATOM 714 O O . VAL A 1 91 ? -34.814 5.598 53.711 1.00 51.88 91 VAL A O 1
ATOM 717 N N . GLY A 1 92 ? -33.340 5.579 52.000 1.00 56.91 92 GLY A N 1
ATOM 718 C CA . GLY A 1 92 ? -32.122 5.772 52.794 1.00 56.91 92 GLY A CA 1
ATOM 719 C C . GLY A 1 92 ? -32.176 6.935 53.793 1.00 56.91 92 GLY A C 1
ATOM 720 O O . GLY A 1 92 ? -32.957 7.873 53.628 1.00 56.91 92 GLY A O 1
ATOM 721 N N . GLN A 1 93 ? -31.329 6.841 54.825 1.00 39.00 93 GLN A N 1
ATOM 722 C CA . GLN A 1 93 ? -30.976 7.975 55.689 1.00 39.00 93 GLN A CA 1
ATOM 723 C C . GLN A 1 93 ? -30.308 9.096 54.894 1.00 39.00 93 GLN A C 1
ATOM 725 O O . GLN A 1 93 ? -29.509 8.772 53.984 1.00 39.00 93 GLN A O 1
#

Secondary structure (DSSP, 8-state):
-PPEEE-TTT--EEETT-SB-TTT--B-TT--HHHHHHHHHHHHHHHHHHHHHHHHHHHHHHHHHHHHHHHHHHHHHHHHHHHHHHHTT----